Protein AF-A0A7R9MSY0-F1 (afdb_monomer_lite)

Secondary structure (DSSP, 8-state):
-HHHHHHHHHHHHHHHHHHHHHHHHHHHHHHHHHHHHHHHHHHS-TTSHHHHHHHHH-TTHHHHTTTTTSHHHHHHHHHHHTTT-S-GGGG----

pLDDT: mean 82.06, std 11.78, range [56.88, 95.88]

Foldseek 3Di:
DVVVVVVVVVVVLVVLLVVLVVLLVVCQVLLVVLVVLVVVLVPDDPPDPVNVVSCVVCVCSVVLSVCSNDSVSVSVQSVVVVVVNDDPVSSPSPD

Radius of gyration: 17.05 Å; chains: 1; bounding box: 32×18×57 Å

Sequence (95 aa):
MVIDILKFFSVYTLVLFSFACGMNQLLWYYADMEKQVCVLQQTLKPSSKNYTDIAASHPDACFMWRRFANLFESTQTLFWASFGLIDLENFELTG

Structure (mmCIF, N/CA/C/O backbone):
data_AF-A0A7R9MSY0-F1
#
_entry.id   AF-A0A7R9MSY0-F1
#
loop_
_atom_site.group_PDB
_atom_site.id
_atom_site.type_symbol
_atom_site.label_atom_id
_atom_site.label_alt_id
_atom_site.label_comp_id
_atom_site.label_asym_id
_atom_site.label_entity_id
_atom_site.label_seq_id
_atom_site.pdbx_PDB_ins_code
_atom_site.Cartn_x
_atom_site.Cartn_y
_atom_site.Cartn_z
_atom_site.occupancy
_atom_site.B_iso_or_equiv
_atom_site.auth_seq_id
_atom_site.auth_comp_id
_atom_site.auth_asym_id
_atom_site.auth_atom_id
_atom_site.pdbx_PDB_model_num
ATOM 1 N N . MET A 1 1 ? -16.744 1.764 26.670 1.00 88.31 1 MET A N 1
ATOM 2 C CA . MET A 1 1 ? -16.717 1.173 25.313 1.00 88.31 1 MET A CA 1
ATOM 3 C C . MET A 1 1 ? -15.950 2.023 24.310 1.00 88.31 1 MET A C 1
ATOM 5 O O . MET A 1 1 ? -14.883 1.588 23.912 1.00 88.31 1 MET A O 1
ATOM 9 N N . VAL A 1 2 ? -16.402 3.225 23.921 1.00 91.50 2 VAL A N 1
ATOM 10 C CA . VAL A 1 2 ? -15.679 4.041 22.909 1.00 91.50 2 VAL A CA 1
ATOM 11 C C . VAL A 1 2 ? -14.263 4.426 23.361 1.00 91.50 2 VAL A C 1
ATOM 13 O O . VAL A 1 2 ? -13.310 4.297 22.601 1.00 91.50 2 VAL A O 1
ATOM 16 N N . ILE A 1 3 ? -14.107 4.828 24.625 1.00 93.12 3 ILE A N 1
ATOM 17 C CA . ILE A 1 3 ? -12.800 5.186 25.207 1.00 93.12 3 ILE A CA 1
ATOM 18 C C . ILE A 1 3 ? -11.847 3.980 25.236 1.00 93.12 3 ILE A C 1
ATOM 20 O O . ILE A 1 3 ? -10.644 4.134 25.042 1.00 93.12 3 ILE A O 1
ATOM 24 N N . ASP A 1 4 ? -12.380 2.777 25.440 1.00 93.50 4 ASP A N 1
ATOM 25 C CA . ASP A 1 4 ? -11.591 1.543 25.467 1.00 93.50 4 ASP A CA 1
ATOM 26 C C . ASP A 1 4 ? -11.120 1.160 24.054 1.00 93.50 4 ASP A C 1
ATOM 28 O O . ASP A 1 4 ? -9.964 0.783 23.870 1.00 93.50 4 ASP A O 1
ATOM 32 N N . ILE A 1 5 ? -11.970 1.365 23.040 1.00 94.81 5 ILE A N 1
ATOM 33 C CA . ILE A 1 5 ? -11.625 1.180 21.621 1.00 94.81 5 ILE A CA 1
ATOM 34 C C . ILE A 1 5 ? -10.526 2.161 21.189 1.00 94.81 5 ILE A C 1
ATOM 36 O O . ILE A 1 5 ? -9.571 1.753 20.534 1.00 94.81 5 ILE A O 1
ATOM 40 N N . LEU A 1 6 ? -10.604 3.437 21.586 1.00 93.88 6 LEU A N 1
ATOM 41 C CA . LEU A 1 6 ? -9.588 4.440 21.233 1.00 93.88 6 LEU A CA 1
ATOM 42 C C . LEU A 1 6 ? -8.205 4.117 21.819 1.00 93.88 6 LEU A C 1
ATOM 44 O O . LEU A 1 6 ? -7.189 4.335 21.159 1.00 93.88 6 LEU A O 1
ATOM 48 N N . LYS A 1 7 ? -8.150 3.553 23.034 1.00 92.94 7 LYS A N 1
ATOM 49 C CA . LYS A 1 7 ? -6.888 3.085 23.632 1.00 92.94 7 LYS A CA 1
ATOM 50 C C . LYS A 1 7 ? -6.259 1.966 22.807 1.00 92.94 7 LYS A C 1
ATOM 52 O O . LYS A 1 7 ? -5.057 1.998 22.557 1.00 92.94 7 LYS A O 1
ATOM 57 N N . PHE A 1 8 ? -7.068 1.010 22.358 1.00 92.62 8 PHE A N 1
ATOM 58 C CA . PHE A 1 8 ? -6.599 -0.084 21.511 1.00 92.62 8 PHE A CA 1
ATOM 59 C C . PHE A 1 8 ? -6.162 0.407 20.123 1.00 92.62 8 PHE A C 1
ATOM 61 O O . PHE A 1 8 ? -5.104 0.026 19.626 1.00 92.62 8 PHE A O 1
ATOM 68 N N . PHE A 1 9 ? -6.927 1.327 19.533 1.00 93.44 9 PHE A N 1
ATOM 69 C CA . PHE A 1 9 ? -6.610 1.942 18.246 1.00 93.44 9 PHE A CA 1
ATOM 70 C C . PHE A 1 9 ? -5.271 2.700 18.261 1.00 93.44 9 PHE A C 1
ATOM 72 O O . PHE A 1 9 ? -4.523 2.661 17.284 1.00 93.44 9 PHE A O 1
ATOM 79 N N . SER A 1 10 ? -4.928 3.344 19.381 1.00 92.31 10 SER A N 1
ATOM 80 C CA . SER A 1 10 ? -3.632 4.016 19.555 1.00 92.31 10 SER A CA 1
ATOM 81 C C . SER A 1 10 ? -2.453 3.041 19.448 1.00 92.31 10 SER A C 1
ATOM 83 O O . SER A 1 10 ? -1.502 3.289 18.706 1.00 92.31 10 SER A O 1
ATOM 85 N N . VAL A 1 11 ? -2.545 1.885 20.116 1.00 95.75 11 VAL A N 1
ATOM 86 C CA . VAL A 1 11 ? -1.519 0.832 20.031 1.00 95.75 11 VAL A CA 1
ATOM 87 C C . VAL A 1 11 ? -1.431 0.275 18.610 1.00 95.75 11 VAL A C 1
ATOM 89 O O . VAL A 1 11 ? -0.332 0.142 18.081 1.00 95.75 11 VAL A O 1
ATOM 92 N N . TYR A 1 12 ? -2.570 0.017 17.961 1.00 95.06 12 TYR A N 1
ATOM 93 C CA . TYR A 1 12 ? -2.604 -0.424 16.563 1.00 95.06 12 TYR A CA 1
ATOM 94 C C . TYR A 1 12 ? -1.912 0.575 15.625 1.00 95.06 12 TYR A C 1
ATOM 96 O O . TYR A 1 12 ? -1.092 0.176 14.805 1.00 95.06 12 TYR A O 1
ATOM 104 N N . THR A 1 13 ? -2.175 1.875 15.786 1.00 93.94 13 THR A N 1
ATOM 105 C CA . THR A 1 13 ? -1.580 2.925 14.943 1.00 93.94 13 THR A CA 1
ATOM 106 C C . THR A 1 13 ? -0.067 3.016 15.145 1.00 93.94 13 THR A C 1
ATOM 108 O O . THR A 1 13 ? 0.674 3.139 14.174 1.00 93.94 13 THR A O 1
ATOM 111 N N . LEU A 1 14 ? 0.407 2.908 16.390 1.00 94.69 14 LEU A N 1
ATOM 112 C CA . LEU A 1 14 ? 1.838 2.883 16.712 1.00 94.69 14 LEU A CA 1
ATOM 113 C C . LEU A 1 14 ? 2.554 1.687 16.080 1.00 94.69 14 LEU A C 1
ATOM 115 O O . LEU A 1 14 ? 3.635 1.847 15.515 1.00 94.69 14 LEU A O 1
ATOM 119 N N . VAL A 1 15 ? 1.945 0.504 16.161 1.00 95.88 15 VAL A N 1
ATOM 120 C CA . VAL A 1 15 ? 2.478 -0.718 15.548 1.00 95.88 15 VAL A CA 1
ATOM 121 C C . VAL A 1 15 ? 2.484 -0.593 14.025 1.00 95.88 15 VAL A C 1
ATOM 123 O O . VAL A 1 15 ? 3.490 -0.873 13.384 1.00 95.88 15 VAL A O 1
ATOM 126 N N . LEU A 1 16 ? 1.391 -0.118 13.430 1.00 94.81 16 LEU A N 1
ATOM 127 C CA . LEU A 1 16 ? 1.297 0.060 11.985 1.00 94.81 16 LEU A CA 1
ATOM 128 C C . LEU A 1 16 ? 2.341 1.066 11.479 1.00 94.81 16 LEU A C 1
ATOM 130 O O . LEU A 1 16 ? 3.017 0.802 10.487 1.00 94.81 16 LEU A O 1
ATOM 134 N N . PHE A 1 17 ? 2.533 2.177 12.192 1.00 93.69 17 PHE A N 1
ATOM 135 C CA . PHE A 1 17 ? 3.540 3.182 11.861 1.00 93.69 17 PHE A CA 1
ATOM 136 C C . PHE A 1 17 ? 4.973 2.643 11.970 1.00 93.69 17 PHE A C 1
ATOM 138 O O . PHE A 1 17 ? 5.790 2.909 11.089 1.00 93.69 17 PHE A O 1
ATOM 145 N N . SER A 1 18 ? 5.295 1.861 13.008 1.00 95.50 18 SER A N 1
ATOM 146 C CA . SER A 1 18 ? 6.639 1.285 13.149 1.00 95.50 18 SER A CA 1
ATOM 147 C C . SER A 1 18 ? 6.963 0.308 12.015 1.00 95.50 18 SER A C 1
ATOM 149 O O . SER A 1 18 ? 8.054 0.375 11.444 1.00 95.50 18 SER A O 1
ATOM 151 N N . PHE A 1 19 ? 6.000 -0.531 11.619 1.00 93.62 19 PHE A N 1
ATOM 152 C CA . PHE A 1 19 ? 6.139 -1.407 10.456 1.00 93.62 19 PHE A CA 1
ATOM 153 C C . PHE A 1 19 ? 6.213 -0.627 9.138 1.00 93.62 19 PHE A C 1
ATOM 155 O O . PHE A 1 19 ? 7.025 -0.978 8.283 1.00 93.62 19 PHE A O 1
ATOM 162 N N . ALA A 1 20 ? 5.434 0.447 8.980 1.00 93.50 20 ALA A N 1
ATOM 163 C CA . ALA A 1 20 ? 5.485 1.301 7.793 1.00 93.50 20 ALA A CA 1
ATOM 164 C C . ALA A 1 20 ? 6.872 1.927 7.613 1.00 93.50 20 ALA A C 1
ATOM 166 O O . ALA A 1 20 ? 7.426 1.879 6.518 1.00 93.50 20 ALA A O 1
ATOM 167 N N . CYS A 1 21 ? 7.466 2.449 8.691 1.00 93.56 21 CYS A N 1
ATOM 168 C CA . CYS A 1 21 ? 8.833 2.968 8.679 1.00 93.56 21 CYS A CA 1
ATOM 169 C C . CYS A 1 21 ? 9.854 1.886 8.301 1.00 93.56 21 CYS A C 1
ATOM 171 O O . CYS A 1 21 ? 10.710 2.131 7.452 1.00 93.56 21 CYS A O 1
ATOM 173 N N . GLY A 1 22 ? 9.751 0.692 8.897 1.00 94.38 22 GLY A N 1
ATOM 174 C CA . GLY A 1 22 ? 10.664 -0.420 8.620 1.00 94.38 22 GLY A CA 1
ATOM 175 C C . GLY A 1 22 ? 10.599 -0.896 7.167 1.00 94.38 22 GLY A C 1
ATOM 176 O O . GLY A 1 22 ? 11.631 -1.025 6.512 1.00 94.38 22 GLY A O 1
ATOM 177 N N . MET A 1 23 ? 9.394 -1.099 6.630 1.00 90.06 23 MET A N 1
ATOM 178 C CA . MET A 1 23 ? 9.225 -1.550 5.246 1.00 90.06 23 MET A CA 1
ATOM 179 C C . MET A 1 23 ? 9.556 -0.472 4.227 1.00 90.06 23 MET A C 1
ATOM 181 O O . MET A 1 23 ? 10.190 -0.786 3.226 1.00 90.06 23 MET A O 1
ATOM 185 N N . ASN A 1 24 ? 9.220 0.792 4.496 1.00 91.50 24 ASN A N 1
ATOM 186 C CA . ASN A 1 24 ? 9.673 1.896 3.658 1.00 91.50 24 ASN A CA 1
ATOM 187 C C . ASN A 1 24 ? 11.210 1.915 3.607 1.00 91.50 24 ASN A C 1
ATOM 189 O O . ASN A 1 24 ? 11.779 1.989 2.533 1.00 91.50 24 ASN A O 1
ATOM 193 N N . GLN A 1 25 ? 11.914 1.761 4.733 1.00 90.31 25 GLN A N 1
ATOM 194 C CA . GLN A 1 25 ? 13.382 1.739 4.725 1.00 90.31 25 GLN A CA 1
ATOM 195 C C . GLN A 1 25 ? 13.983 0.567 3.923 1.00 90.31 25 GLN A C 1
ATOM 197 O O . GLN A 1 25 ? 15.013 0.744 3.277 1.00 90.31 25 GLN A O 1
ATOM 202 N N . LEU A 1 26 ? 13.357 -0.612 3.958 1.00 90.62 26 LEU A N 1
ATOM 203 C CA . LEU A 1 26 ? 13.815 -1.805 3.234 1.00 90.62 26 LEU A CA 1
ATOM 204 C C . LEU A 1 26 ? 13.517 -1.746 1.730 1.00 90.62 26 LEU A C 1
ATOM 206 O O . LEU A 1 26 ? 14.373 -2.088 0.917 1.00 90.62 26 LEU A O 1
ATOM 210 N N . LEU A 1 27 ? 12.304 -1.332 1.364 1.00 88.81 27 LEU A N 1
ATOM 211 C CA . LEU A 1 27 ? 11.775 -1.469 0.006 1.00 88.81 27 LEU A CA 1
ATOM 212 C C . LEU A 1 27 ? 11.906 -0.195 -0.831 1.00 88.81 27 LEU A C 1
ATOM 214 O O . LEU A 1 27 ? 11.749 -0.264 -2.046 1.00 88.81 27 LEU A O 1
ATOM 218 N N . TRP A 1 28 ? 12.239 0.952 -0.231 1.00 88.75 28 TRP A N 1
ATOM 219 C CA . TRP A 1 28 ? 12.341 2.225 -0.956 1.00 88.75 28 TRP A CA 1
ATOM 220 C C . TRP A 1 28 ? 13.347 2.181 -2.110 1.00 88.75 28 TRP A C 1
ATOM 222 O O . TRP A 1 28 ? 13.074 2.715 -3.182 1.00 88.75 28 TRP A O 1
ATOM 232 N N . TYR A 1 29 ? 14.484 1.503 -1.922 1.00 87.75 29 TYR A N 1
ATOM 233 C CA . TYR A 1 29 ? 15.484 1.357 -2.981 1.00 87.75 29 TYR A CA 1
ATOM 234 C C . TYR A 1 29 ? 14.949 0.554 -4.177 1.00 87.75 29 TYR A C 1
ATOM 236 O O . TYR A 1 29 ? 15.076 0.987 -5.319 1.00 87.75 29 TYR A O 1
ATOM 244 N N . TYR A 1 30 ? 14.294 -0.579 -3.917 1.00 87.06 30 TYR A N 1
ATOM 245 C CA . TYR A 1 30 ? 13.694 -1.410 -4.964 1.00 87.06 30 TYR A CA 1
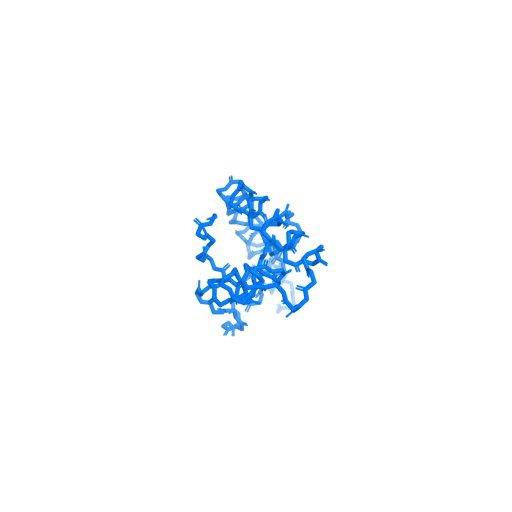ATOM 246 C C . TYR A 1 30 ? 12.521 -0.706 -5.654 1.00 87.06 30 TYR A C 1
ATOM 248 O O . TYR A 1 30 ? 12.376 -0.790 -6.871 1.00 87.06 30 TYR A O 1
ATOM 256 N N . ALA A 1 31 ? 11.735 0.063 -4.899 1.00 86.31 31 ALA A N 1
ATOM 257 C CA . ALA A 1 31 ? 10.668 0.892 -5.443 1.00 86.31 31 ALA A CA 1
ATOM 258 C C . ALA A 1 31 ? 11.198 1.974 -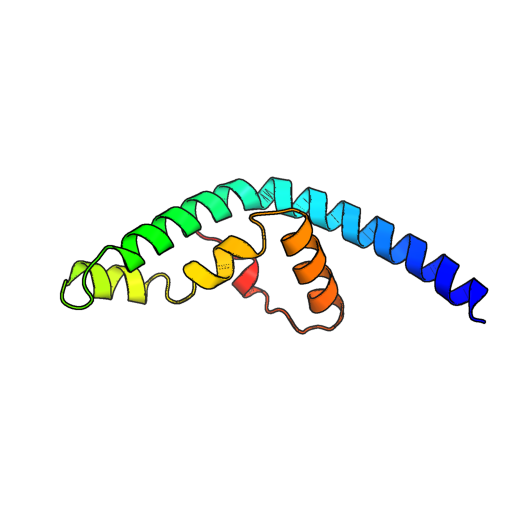6.396 1.00 86.31 31 ALA A C 1
ATOM 260 O O . ALA A 1 31 ? 10.559 2.260 -7.408 1.00 86.31 31 ALA A O 1
ATOM 261 N N . ASP A 1 32 ? 12.367 2.564 -6.123 1.00 86.75 32 ASP A N 1
ATOM 262 C CA . ASP A 1 32 ? 12.972 3.528 -7.048 1.00 86.75 32 ASP A CA 1
ATOM 263 C C . ASP A 1 32 ? 13.467 2.864 -8.345 1.00 86.75 32 ASP A C 1
ATOM 265 O O . ASP A 1 32 ? 13.289 3.434 -9.422 1.00 86.75 32 ASP A O 1
ATOM 269 N N . MET A 1 3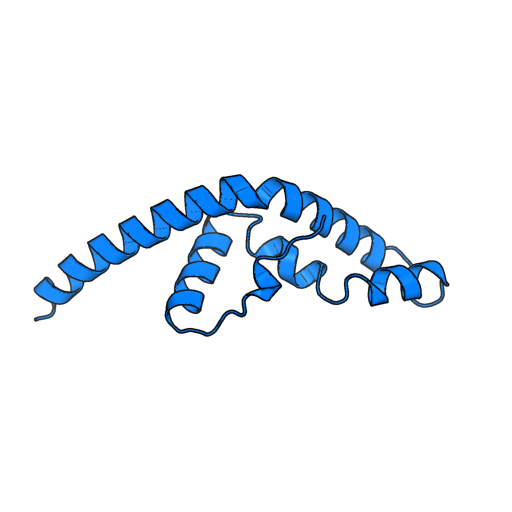3 ? 14.001 1.640 -8.281 1.00 84.06 33 MET A N 1
ATOM 270 C CA . MET A 1 33 ? 14.386 0.883 -9.483 1.00 84.06 33 MET A CA 1
ATOM 271 C C . MET A 1 33 ? 13.165 0.531 -10.348 1.00 84.06 33 MET A C 1
ATOM 273 O O . MET A 1 33 ? 13.129 0.865 -11.533 1.00 84.06 33 MET A O 1
ATOM 277 N N . GLU A 1 34 ? 12.104 -0.010 -9.744 1.00 83.62 34 GLU A N 1
ATOM 278 C CA . GLU A 1 34 ? 10.843 -0.315 -10.439 1.00 83.62 34 GLU A CA 1
ATOM 279 C C . GLU A 1 34 ? 10.180 0.935 -11.043 1.00 83.62 34 GLU A C 1
ATOM 281 O O . GLU A 1 34 ? 9.599 0.897 -12.132 1.00 83.62 34 GLU A O 1
ATOM 286 N N . LYS A 1 35 ? 10.314 2.093 -10.387 1.00 84.06 35 LYS A N 1
ATOM 287 C CA . LYS A 1 35 ? 9.858 3.373 -10.938 1.00 84.06 35 LYS A CA 1
ATOM 288 C C . LYS A 1 35 ? 10.586 3.718 -12.238 1.00 84.06 35 LYS A C 1
ATOM 290 O O . LYS A 1 35 ? 9.950 4.216 -13.169 1.00 84.06 35 LYS A O 1
ATOM 295 N N . GLN A 1 36 ? 11.893 3.465 -12.326 1.00 83.06 36 GLN A N 1
ATOM 296 C CA . GLN A 1 36 ? 12.657 3.685 -13.560 1.00 83.06 36 GLN A CA 1
ATOM 297 C C . GLN A 1 36 ? 12.187 2.745 -14.675 1.00 83.06 36 GLN A C 1
ATOM 299 O O . GLN A 1 36 ? 12.026 3.193 -15.813 1.00 83.06 36 GLN A O 1
ATOM 304 N N . VAL A 1 37 ? 11.875 1.487 -14.341 1.00 79.69 37 VAL A N 1
ATOM 305 C CA . VAL A 1 37 ? 11.267 0.522 -15.272 1.00 79.69 37 VAL A CA 1
ATOM 306 C C . VAL A 1 37 ? 9.908 1.022 -15.776 1.00 79.69 37 VAL A C 1
ATOM 308 O O . VAL A 1 37 ? 9.695 1.040 -16.991 1.00 79.69 37 VAL A O 1
ATOM 311 N N . CYS A 1 38 ? 9.027 1.542 -14.904 1.00 81.50 38 CYS A N 1
ATOM 312 C CA . CYS A 1 38 ? 7.768 2.149 -15.364 1.00 81.50 38 CYS A CA 1
ATOM 313 C C . CYS A 1 38 ? 8.017 3.332 -16.319 1.00 81.50 38 CYS A C 1
ATOM 315 O O . CYS A 1 38 ? 7.393 3.416 -17.379 1.00 81.50 38 CYS A O 1
ATOM 317 N N . VAL A 1 39 ? 8.935 4.248 -15.989 1.00 82.00 39 VAL A N 1
ATOM 318 C CA . VAL A 1 39 ? 9.230 5.413 -16.847 1.00 82.00 39 VAL A CA 1
ATOM 319 C C . VAL A 1 39 ? 9.758 4.975 -18.220 1.00 82.00 39 VAL A C 1
ATOM 321 O O . VAL A 1 39 ? 9.374 5.546 -19.247 1.00 82.00 39 VAL A O 1
ATOM 324 N N . LEU A 1 40 ? 10.593 3.936 -18.268 1.00 78.31 40 LEU A N 1
ATOM 325 C CA . LEU A 1 40 ? 11.053 3.319 -19.515 1.00 78.31 40 LEU A CA 1
ATOM 326 C C . LEU A 1 40 ? 9.885 2.733 -20.318 1.00 78.31 40 LEU A C 1
ATOM 328 O O . LEU A 1 40 ? 9.747 3.027 -21.505 1.00 78.31 40 LEU A O 1
ATOM 332 N N . GLN A 1 41 ? 8.997 1.974 -19.677 1.00 74.12 41 GLN A N 1
ATOM 333 C CA . GLN A 1 41 ? 7.811 1.414 -20.329 1.00 74.12 41 GLN A CA 1
ATOM 334 C C . GLN A 1 41 ? 6.891 2.508 -20.891 1.00 74.12 41 GLN A C 1
ATOM 336 O O . GLN A 1 41 ? 6.325 2.347 -21.970 1.00 74.12 41 GLN A O 1
ATOM 341 N N . GLN A 1 42 ? 6.773 3.641 -20.199 1.00 74.44 42 GLN A N 1
ATOM 342 C CA . GLN A 1 42 ? 5.911 4.750 -20.601 1.00 74.44 42 GLN A CA 1
ATOM 343 C C . GLN A 1 42 ? 6.508 5.607 -21.735 1.00 74.44 42 GLN A C 1
ATOM 345 O O . GLN A 1 42 ? 5.769 6.244 -22.486 1.00 74.44 42 GLN A O 1
ATOM 350 N N . THR A 1 43 ? 7.838 5.629 -21.874 1.00 71.75 43 THR A N 1
ATOM 351 C CA . THR A 1 43 ? 8.552 6.368 -22.934 1.00 71.75 43 THR A CA 1
ATOM 352 C C . THR A 1 43 ? 8.768 5.540 -24.203 1.00 71.75 43 THR A C 1
ATOM 354 O O . THR A 1 43 ? 8.873 6.099 -25.300 1.00 71.75 43 THR A O 1
ATOM 357 N N . LEU A 1 44 ? 8.789 4.211 -24.089 1.00 68.44 44 LEU A N 1
ATOM 358 C CA . LEU A 1 44 ? 8.854 3.298 -25.225 1.00 68.44 44 LEU A CA 1
ATOM 359 C C . LEU A 1 44 ? 7.498 3.224 -25.943 1.00 68.44 44 LEU A C 1
ATOM 361 O O . LEU A 1 44 ? 6.448 3.016 -25.341 1.00 68.44 44 LEU A O 1
ATOM 365 N N . LYS A 1 45 ? 7.508 3.366 -27.275 1.00 59.47 45 LYS A N 1
ATOM 366 C CA . LYS A 1 45 ? 6.298 3.168 -28.086 1.00 59.47 45 LYS A CA 1
ATOM 367 C C . LYS A 1 45 ? 5.848 1.698 -28.015 1.00 59.47 45 LYS A C 1
ATOM 369 O O . LYS A 1 45 ? 6.701 0.816 -28.164 1.00 59.47 45 LYS A O 1
ATOM 374 N N . PRO A 1 46 ? 4.528 1.429 -27.964 1.00 60.41 46 PRO A N 1
ATOM 375 C CA . PRO A 1 46 ? 3.961 0.077 -27.882 1.00 60.41 46 PRO A CA 1
ATOM 376 C C . PRO A 1 46 ? 4.266 -0.832 -29.090 1.00 60.41 46 PRO A C 1
ATOM 378 O O . PRO A 1 46 ? 3.883 -1.994 -29.109 1.00 60.41 46 PRO A O 1
ATOM 381 N N . SER A 1 47 ? 4.957 -0.319 -30.113 1.00 56.88 47 SER A N 1
ATOM 382 C CA . SER A 1 47 ? 5.335 -1.042 -31.334 1.00 56.88 47 SER A CA 1
ATOM 383 C C . SER A 1 47 ? 6.801 -1.499 -31.367 1.00 56.88 47 SER A C 1
ATOM 385 O O . SER A 1 47 ? 7.242 -2.025 -32.388 1.00 56.88 47 SER A O 1
ATOM 387 N N . SER A 1 48 ? 7.590 -1.272 -30.307 1.00 62.97 48 SER A N 1
ATOM 388 C CA . SER A 1 48 ? 8.975 -1.766 -30.245 1.00 62.97 48 SER A CA 1
ATOM 389 C C . SER A 1 48 ? 9.019 -3.187 -29.665 1.00 62.97 48 SER A C 1
ATOM 391 O O . SER A 1 48 ? 8.352 -3.459 -28.675 1.00 62.97 48 SER A O 1
ATOM 393 N N . LYS A 1 49 ? 9.816 -4.098 -30.240 1.00 59.62 49 LYS A N 1
ATOM 394 C CA . LYS A 1 49 ? 10.008 -5.459 -29.686 1.00 59.62 49 LYS A CA 1
ATOM 395 C C . LYS A 1 49 ? 10.524 -5.439 -28.236 1.00 59.62 49 LYS A C 1
ATOM 397 O O . LYS A 1 49 ? 10.152 -6.284 -27.438 1.00 59.62 49 LYS A O 1
ATOM 402 N N . ASN A 1 50 ? 11.292 -4.410 -27.876 1.00 60.97 50 ASN A N 1
ATOM 403 C CA . ASN A 1 50 ? 11.759 -4.200 -26.504 1.00 60.97 50 ASN A CA 1
ATOM 404 C C . ASN A 1 50 ? 10.614 -3.836 -25.540 1.00 60.97 50 ASN A C 1
ATOM 406 O O . ASN A 1 50 ? 10.687 -4.159 -24.363 1.00 60.97 50 ASN A O 1
ATOM 410 N N . TYR A 1 51 ? 9.550 -3.184 -26.024 1.00 63.25 51 TYR A N 1
ATOM 411 C CA . TYR A 1 51 ? 8.374 -2.865 -25.208 1.00 63.25 51 TYR A CA 1
ATOM 412 C C . TYR A 1 51 ? 7.608 -4.131 -24.816 1.00 63.25 51 TYR A C 1
ATOM 414 O O . TYR A 1 51 ? 7.186 -4.240 -23.672 1.00 63.25 51 TYR A O 1
ATOM 422 N N . THR A 1 52 ? 7.455 -5.099 -25.728 1.00 60.41 52 THR A N 1
ATOM 423 C CA . THR A 1 52 ? 6.741 -6.351 -25.428 1.00 60.41 52 THR A CA 1
ATOM 424 C C . THR A 1 52 ? 7.497 -7.238 -24.443 1.00 60.41 52 THR A C 1
ATOM 426 O O . THR A 1 52 ? 6.850 -7.871 -23.620 1.00 60.41 52 THR A O 1
ATOM 429 N N . ASP 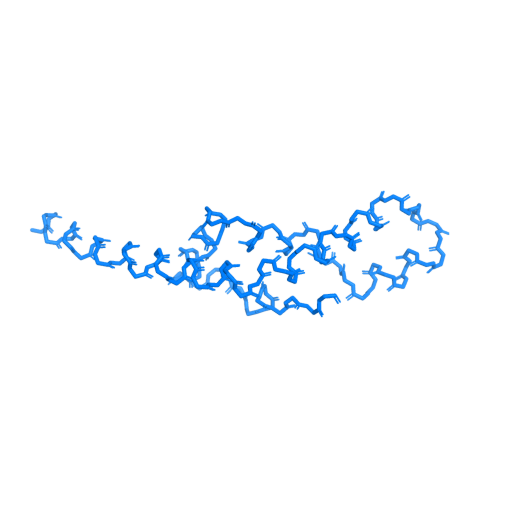A 1 53 ? 8.834 -7.240 -24.474 1.00 62.41 53 ASP A N 1
ATOM 430 C CA . ASP A 1 53 ? 9.647 -8.025 -23.534 1.00 62.41 53 ASP A CA 1
ATOM 431 C C . ASP A 1 53 ? 9.655 -7.408 -22.123 1.00 62.41 53 ASP A C 1
ATOM 433 O O . ASP A 1 53 ? 9.482 -8.126 -21.143 1.00 62.41 53 ASP A O 1
ATOM 437 N N . ILE A 1 54 ? 9.770 -6.076 -22.010 1.00 64.19 54 ILE A N 1
ATOM 438 C CA . ILE A 1 54 ? 9.756 -5.363 -20.716 1.00 64.19 54 ILE A CA 1
ATOM 439 C C . ILE A 1 54 ? 8.345 -5.341 -20.100 1.00 64.19 54 ILE A C 1
ATOM 441 O O . ILE A 1 54 ? 8.185 -5.523 -18.896 1.00 64.19 54 ILE A O 1
ATOM 445 N N . ALA A 1 55 ? 7.300 -5.152 -20.913 1.00 62.06 55 ALA A N 1
ATOM 446 C CA . ALA A 1 55 ? 5.917 -5.184 -20.434 1.00 62.06 55 ALA A CA 1
ATOM 447 C C . ALA A 1 55 ? 5.458 -6.599 -20.035 1.00 62.06 55 ALA A C 1
ATOM 449 O O . ALA A 1 55 ? 4.575 -6.731 -19.192 1.00 62.06 55 ALA A O 1
ATOM 450 N N . ALA A 1 56 ? 6.040 -7.650 -20.627 1.00 60.81 56 ALA A N 1
ATOM 451 C CA . ALA A 1 56 ? 5.775 -9.033 -20.235 1.00 60.81 56 ALA A CA 1
ATOM 452 C C . ALA A 1 56 ? 6.506 -9.435 -18.946 1.00 60.81 56 ALA A C 1
ATOM 454 O O . ALA A 1 56 ? 6.005 -10.299 -18.229 1.00 60.81 56 ALA A O 1
ATOM 455 N N . SER A 1 57 ? 7.661 -8.830 -18.643 1.00 61.72 57 SER A N 1
ATOM 456 C CA . SER A 1 57 ? 8.401 -9.113 -17.409 1.00 61.72 57 SER A CA 1
ATOM 457 C C . SER A 1 57 ? 7.889 -8.330 -16.197 1.00 61.72 57 SER A C 1
ATOM 459 O O . SER A 1 57 ? 7.917 -8.875 -15.099 1.00 61.72 57 SER A O 1
ATOM 461 N N . HIS A 1 58 ? 7.374 -7.104 -16.375 1.00 64.94 58 HIS A N 1
ATOM 462 C CA . HIS A 1 58 ? 6.827 -6.288 -15.278 1.00 64.94 58 HIS A CA 1
ATOM 463 C C . HIS A 1 58 ? 5.504 -5.587 -15.654 1.00 64.94 58 HIS A C 1
ATOM 465 O O . HIS A 1 58 ? 5.480 -4.370 -15.855 1.00 64.94 58 HIS A O 1
ATOM 471 N N . PRO A 1 59 ? 4.378 -6.320 -15.742 1.00 64.62 59 PRO A N 1
ATOM 472 C CA . PRO A 1 59 ? 3.089 -5.753 -16.150 1.00 64.62 59 PRO A CA 1
ATOM 473 C C . PRO A 1 59 ? 2.550 -4.694 -15.172 1.00 64.62 59 PRO A C 1
ATOM 475 O O . PRO A 1 59 ? 1.938 -3.719 -15.610 1.00 64.62 59 PRO A O 1
ATOM 478 N N . ASP A 1 60 ? 2.843 -4.836 -13.873 1.00 70.62 60 ASP A N 1
ATOM 479 C CA . ASP A 1 60 ? 2.307 -3.983 -12.804 1.00 70.62 60 ASP A CA 1
ATOM 480 C C . ASP A 1 60 ? 3.353 -3.086 -12.130 1.00 70.62 60 ASP A C 1
ATOM 482 O O . ASP A 1 60 ? 3.032 -2.411 -11.146 1.00 70.62 60 ASP A O 1
ATOM 486 N N . ALA A 1 61 ? 4.577 -2.999 -12.672 1.00 70.00 61 ALA A N 1
ATOM 487 C CA . ALA A 1 61 ? 5.652 -2.199 -12.073 1.00 70.00 61 ALA A CA 1
ATOM 488 C C . ALA A 1 61 ? 5.203 -0.769 -11.770 1.00 70.00 61 ALA A C 1
ATOM 490 O O . ALA A 1 61 ? 5.521 -0.229 -10.715 1.00 70.00 61 ALA A O 1
ATOM 491 N N . CYS A 1 62 ? 4.377 -0.172 -12.644 1.00 75.38 62 CYS A N 1
ATOM 492 C CA . CYS A 1 62 ? 3.885 1.190 -12.452 1.00 75.38 62 CYS A CA 1
ATOM 493 C C . CYS A 1 62 ? 2.864 1.373 -11.312 1.00 75.38 62 CYS A C 1
ATOM 495 O O . CYS A 1 62 ? 2.691 2.488 -10.808 1.00 75.38 62 CYS A O 1
ATOM 497 N N . PHE A 1 63 ? 2.189 0.303 -10.899 1.00 76.50 63 PHE A N 1
ATOM 498 C CA . PHE A 1 63 ? 1.280 0.308 -9.757 1.00 76.50 63 PHE A CA 1
ATOM 499 C C . PHE A 1 63 ? 2.002 -0.076 -8.462 1.00 76.50 63 PHE A C 1
ATOM 501 O O . PHE A 1 63 ? 1.705 0.501 -7.412 1.00 76.50 63 PHE A O 1
ATOM 508 N N . MET A 1 64 ? 2.973 -0.991 -8.534 1.00 79.88 64 MET A N 1
ATOM 509 C CA . MET A 1 64 ? 3.689 -1.508 -7.365 1.0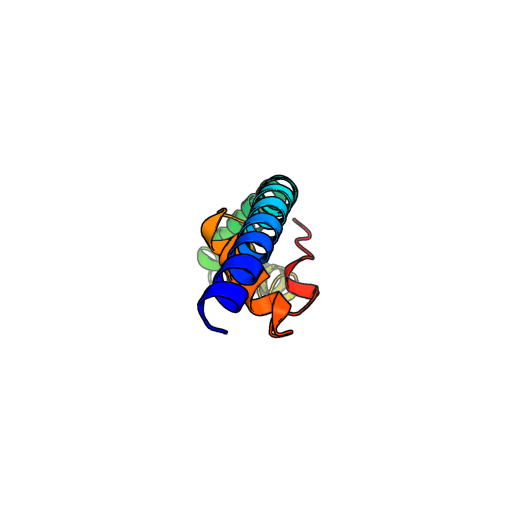0 79.88 64 MET A CA 1
ATOM 510 C C . MET A 1 64 ? 4.663 -0.498 -6.758 1.00 79.88 64 MET A C 1
ATOM 512 O O . MET A 1 64 ? 4.647 -0.302 -5.540 1.00 79.88 64 MET A O 1
ATOM 516 N N . TRP A 1 65 ? 5.438 0.227 -7.579 1.00 79.94 65 TRP A N 1
ATOM 517 C CA . TRP A 1 65 ? 6.477 1.141 -7.071 1.00 79.94 65 TRP A CA 1
ATOM 518 C C . TRP A 1 65 ? 5.947 2.201 -6.093 1.00 79.94 65 TRP A C 1
ATOM 520 O O . TRP A 1 65 ? 6.657 2.636 -5.191 1.00 79.94 65 TRP A O 1
ATOM 530 N N . ARG A 1 66 ? 4.684 2.627 -6.233 1.00 81.62 66 ARG A N 1
ATOM 531 C CA . ARG A 1 66 ? 4.104 3.707 -5.415 1.00 81.62 66 ARG A CA 1
ATOM 532 C C . ARG A 1 66 ? 3.851 3.296 -3.966 1.00 81.62 66 ARG A C 1
ATOM 534 O O . ARG A 1 66 ? 3.873 4.164 -3.097 1.00 81.62 66 ARG A O 1
ATOM 541 N N . ARG A 1 67 ? 3.631 2.005 -3.700 1.00 81.50 67 ARG A N 1
ATOM 542 C CA . ARG A 1 67 ? 3.153 1.506 -2.399 1.00 81.50 67 ARG A CA 1
ATOM 543 C C . ARG A 1 67 ? 4.182 1.657 -1.283 1.00 81.50 67 ARG A C 1
ATOM 545 O O . ARG A 1 67 ? 3.812 2.001 -0.167 1.00 81.50 67 ARG A O 1
ATOM 552 N N . PHE A 1 68 ? 5.465 1.481 -1.604 1.00 83.06 68 PHE A N 1
ATOM 553 C CA . PHE A 1 68 ? 6.580 1.629 -0.656 1.00 83.06 68 PHE A CA 1
ATOM 554 C C . PHE A 1 68 ? 7.523 2.796 -0.980 1.00 83.06 68 PHE A C 1
ATOM 556 O O . PHE A 1 68 ? 8.568 2.942 -0.351 1.00 83.06 68 PHE A O 1
ATOM 563 N N . ALA A 1 69 ? 7.158 3.659 -1.935 1.00 85.19 69 ALA A N 1
ATOM 564 C CA . ALA A 1 69 ? 7.950 4.845 -2.270 1.00 85.19 69 ALA A CA 1
ATOM 565 C C . ALA A 1 69 ? 7.881 5.938 -1.193 1.00 85.19 69 ALA A C 1
ATOM 567 O O . ALA A 1 69 ? 8.799 6.748 -1.074 1.00 85.19 69 ALA A O 1
ATOM 568 N N . ASN A 1 70 ? 6.780 5.988 -0.440 1.00 88.12 70 ASN A N 1
ATOM 569 C CA . ASN A 1 70 ? 6.555 6.971 0.610 1.00 88.12 70 ASN A CA 1
ATOM 570 C C . ASN A 1 70 ? 5.982 6.314 1.865 1.00 88.12 70 ASN A C 1
ATOM 572 O O . ASN A 1 70 ? 5.219 5.346 1.804 1.00 88.12 70 ASN A O 1
ATOM 576 N N . LEU A 1 71 ? 6.257 6.934 3.013 1.00 90.62 71 LEU A N 1
ATOM 577 C CA . LEU A 1 71 ? 5.781 6.459 4.311 1.00 90.62 71 LEU A CA 1
ATOM 578 C C . LEU A 1 71 ? 4.247 6.440 4.411 1.00 90.62 71 LEU A C 1
ATOM 580 O O . LEU A 1 71 ? 3.669 5.529 5.002 1.00 90.62 71 LEU A O 1
ATOM 584 N N . PHE A 1 72 ? 3.582 7.431 3.815 1.00 90.81 72 PHE A N 1
ATOM 585 C CA . PHE A 1 72 ? 2.121 7.520 3.805 1.00 90.81 72 PHE A CA 1
ATOM 586 C C . PHE A 1 72 ? 1.475 6.378 3.009 1.00 90.81 72 PHE A C 1
ATOM 588 O O . PHE A 1 72 ? 0.567 5.717 3.507 1.00 90.81 72 PHE A O 1
ATOM 595 N N . GLU A 1 73 ? 1.995 6.096 1.815 1.00 89.44 73 GLU A N 1
ATOM 596 C CA . GLU A 1 73 ? 1.531 4.988 0.971 1.00 89.44 73 GLU A CA 1
ATOM 597 C C . GLU A 1 73 ? 1.808 3.637 1.641 1.00 89.44 73 GLU A C 1
ATOM 599 O O . GLU A 1 73 ? 0.938 2.768 1.676 1.00 89.44 73 GLU A O 1
ATOM 604 N N . SER A 1 74 ? 2.967 3.498 2.294 1.00 90.69 74 SER A N 1
ATOM 605 C CA . SER A 1 74 ? 3.318 2.290 3.055 1.00 90.69 74 SER A CA 1
ATOM 606 C C . SER A 1 74 ? 2.332 2.057 4.203 1.00 90.69 74 SER A C 1
ATOM 608 O O . SER A 1 74 ? 1.891 0.934 4.440 1.00 90.69 74 SER A O 1
ATOM 610 N N . THR A 1 75 ? 1.932 3.133 4.888 1.00 93.31 75 THR A N 1
ATOM 611 C CA . THR A 1 75 ? 0.932 3.110 5.966 1.00 93.31 75 THR A CA 1
ATOM 612 C C . THR A 1 75 ? -0.448 2.717 5.426 1.00 93.31 75 THR A C 1
ATOM 614 O O . THR A 1 75 ? -1.113 1.860 6.004 1.00 93.31 75 THR A O 1
ATOM 617 N N . GLN A 1 76 ? -0.881 3.295 4.301 1.00 91.88 76 GLN A N 1
ATOM 618 C CA . GLN A 1 76 ? -2.158 2.944 3.671 1.00 91.88 76 GLN A CA 1
ATOM 619 C C . GLN A 1 76 ? -2.175 1.477 3.216 1.00 91.88 76 GLN A C 1
ATOM 621 O O . GLN A 1 76 ? -3.152 0.765 3.447 1.00 91.88 76 GLN A O 1
ATOM 626 N N . THR A 1 77 ? -1.077 1.016 2.622 1.00 90.12 77 THR A N 1
ATOM 627 C CA . THR A 1 77 ? -0.899 -0.369 2.178 1.00 90.12 77 THR A CA 1
ATOM 628 C C . THR A 1 77 ? -0.992 -1.314 3.381 1.00 90.12 77 THR A C 1
ATOM 630 O O . THR A 1 77 ? -1.795 -2.235 3.407 1.00 90.12 77 THR A O 1
ATOM 633 N N . LEU A 1 78 ? -0.284 -1.037 4.471 1.00 91.44 78 LEU A N 1
ATOM 634 C CA . LEU A 1 78 ? -0.390 -1.836 5.697 1.00 91.44 78 LEU A CA 1
ATOM 635 C C . LEU A 1 78 ? -1.783 -1.860 6.319 1.00 91.44 78 LEU A C 1
ATOM 637 O O . LEU A 1 78 ? -2.225 -2.895 6.819 1.00 91.44 78 LEU A O 1
ATOM 641 N N . PHE A 1 79 ? -2.480 -0.728 6.286 1.00 93.38 79 PHE A N 1
ATOM 642 C CA . PHE A 1 79 ? -3.839 -0.640 6.797 1.00 93.38 79 PHE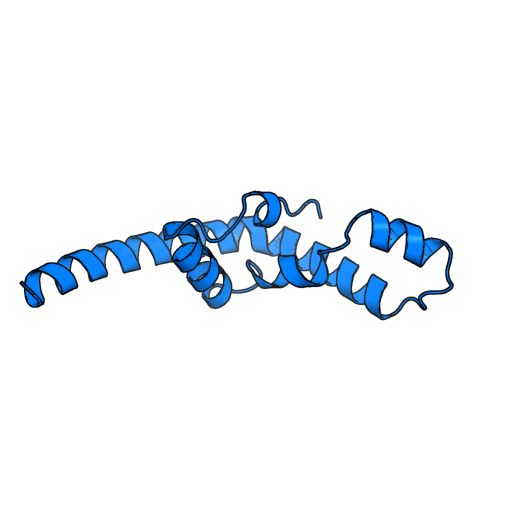 A CA 1
ATOM 643 C C . PHE A 1 79 ? -4.770 -1.592 6.043 1.00 93.38 79 PHE A C 1
ATOM 645 O O . PHE A 1 79 ? -5.447 -2.414 6.662 1.00 93.38 79 PHE A O 1
ATOM 652 N N . TRP A 1 80 ? -4.749 -1.558 4.711 1.00 91.81 80 TRP A N 1
ATOM 653 C CA . TRP A 1 80 ? -5.565 -2.455 3.892 1.00 91.81 80 TRP A CA 1
ATOM 654 C C . TRP A 1 80 ? -5.103 -3.916 3.958 1.00 91.81 80 TRP A C 1
ATOM 656 O O . TRP A 1 80 ? -5.933 -4.823 3.884 1.00 91.81 80 TRP A O 1
ATOM 666 N N . ALA A 1 81 ? -3.813 -4.159 4.202 1.00 91.56 81 ALA A N 1
ATOM 667 C CA . ALA A 1 81 ? -3.283 -5.502 4.407 1.00 91.56 81 ALA A CA 1
ATOM 668 C C . ALA A 1 81 ? -3.855 -6.143 5.680 1.00 91.56 81 ALA A C 1
ATOM 670 O O . ALA A 1 81 ? -4.103 -7.345 5.698 1.00 91.56 81 ALA A O 1
ATOM 671 N N . SER A 1 82 ? -4.167 -5.352 6.715 1.00 89.38 82 SER A N 1
ATOM 672 C CA . SER A 1 82 ? -4.809 -5.872 7.932 1.00 89.38 82 SER A CA 1
ATOM 673 C C . SER A 1 82 ? -6.230 -6.413 7.703 1.00 89.38 82 SER A C 1
ATOM 675 O O . SER A 1 82 ? -6.698 -7.242 8.480 1.00 89.38 82 SER A O 1
ATOM 677 N N . PHE A 1 83 ? -6.885 -6.004 6.609 1.00 91.50 83 PHE A N 1
ATOM 678 C CA . PHE A 1 83 ? -8.170 -6.547 6.155 1.00 91.50 83 PHE A CA 1
ATOM 679 C C . PHE A 1 83 ? -8.030 -7.665 5.110 1.00 91.50 83 PHE A C 1
ATOM 681 O O . PHE A 1 83 ? -9.043 -8.176 4.640 1.00 91.50 83 PHE A O 1
ATOM 688 N N . GLY A 1 84 ? -6.804 -8.041 4.729 1.00 90.12 84 GLY A N 1
ATOM 689 C CA . GLY A 1 84 ? -6.553 -9.051 3.697 1.00 90.12 84 GLY A CA 1
ATOM 690 C C . GLY A 1 84 ? -6.840 -8.576 2.270 1.00 90.12 84 GLY A C 1
ATOM 691 O O . GLY A 1 84 ? -7.087 -9.401 1.400 1.00 90.12 84 GLY A O 1
ATOM 692 N N . LEU A 1 85 ? -6.836 -7.261 2.025 1.00 87.50 85 LEU A N 1
ATOM 693 C CA . LEU A 1 85 ? -7.115 -6.669 0.707 1.00 87.50 85 LEU A CA 1
ATOM 694 C C . LEU A 1 85 ? -5.853 -6.435 -0.140 1.00 87.50 85 LEU A C 1
ATOM 696 O O . LEU A 1 85 ? -5.934 -5.817 -1.199 1.00 87.50 85 LEU A O 1
ATOM 700 N N . ILE A 1 86 ? -4.687 -6.872 0.340 1.00 87.19 86 ILE A N 1
ATOM 701 C CA . ILE A 1 86 ? -3.405 -6.729 -0.354 1.00 87.19 86 ILE A CA 1
ATOM 702 C C . ILE A 1 86 ? -2.726 -8.085 -0.445 1.00 87.19 86 ILE A C 1
ATOM 704 O O . ILE A 1 86 ? -2.479 -8.730 0.573 1.00 87.19 86 ILE A O 1
ATOM 708 N N . ASP A 1 87 ? -2.393 -8.461 -1.676 1.00 82.44 87 ASP A N 1
ATOM 709 C CA . ASP A 1 87 ? -1.694 -9.700 -1.998 1.00 82.44 87 ASP A CA 1
ATOM 710 C C . ASP A 1 87 ? -0.191 -9.615 -1.705 1.00 82.44 87 ASP A C 1
ATOM 712 O O . ASP A 1 87 ? 0.397 -8.527 -1.681 1.00 82.44 87 ASP A O 1
ATOM 716 N N . LEU A 1 88 ? 0.444 -10.778 -1.527 1.00 79.38 88 LEU A N 1
ATOM 717 C CA . LEU A 1 88 ? 1.882 -10.885 -1.251 1.00 79.38 88 LEU A CA 1
ATOM 718 C C . LEU A 1 88 ? 2.761 -10.392 -2.409 1.00 79.38 88 LEU A C 1
ATOM 720 O O . LEU A 1 88 ? 3.830 -9.847 -2.157 1.00 79.38 88 LEU A O 1
ATOM 724 N N . GLU A 1 89 ? 2.285 -10.506 -3.649 1.00 76.94 89 GLU A N 1
ATOM 725 C CA . GLU A 1 89 ? 2.995 -10.072 -4.864 1.00 76.94 89 GLU A CA 1
ATOM 726 C C . GLU A 1 89 ? 3.364 -8.580 -4.821 1.00 76.94 89 GLU A C 1
ATOM 728 O O . GLU A 1 89 ? 4.365 -8.150 -5.382 1.00 76.94 89 GLU A O 1
ATOM 733 N N . ASN A 1 90 ? 2.610 -7.779 -4.064 1.00 74.25 90 ASN A N 1
ATOM 734 C CA . ASN A 1 90 ? 2.881 -6.354 -3.890 1.00 74.25 90 ASN A CA 1
ATOM 735 C C . ASN A 1 90 ? 4.148 -6.065 -3.062 1.00 74.25 90 ASN A C 1
ATOM 737 O O . ASN A 1 90 ? 4.606 -4.923 -3.038 1.00 74.25 90 ASN A O 1
ATOM 741 N N . PHE A 1 91 ? 4.682 -7.065 -2.355 1.00 75.12 91 PHE A N 1
ATOM 742 C CA . PHE A 1 91 ? 5.924 -6.976 -1.584 1.00 75.12 91 PHE A CA 1
ATOM 743 C C . PHE A 1 91 ? 7.141 -7.499 -2.358 1.00 75.12 91 PHE A C 1
ATOM 745 O O . PHE A 1 91 ? 8.274 -7.270 -1.932 1.00 75.12 91 PHE A O 1
ATOM 752 N N . GLU A 1 92 ? 6.931 -8.178 -3.485 1.00 75.75 92 GLU A N 1
ATOM 753 C CA . GLU A 1 92 ? 7.991 -8.772 -4.299 1.00 75.75 92 GLU A CA 1
ATOM 754 C C . GLU A 1 92 ? 8.493 -7.769 -5.347 1.00 75.75 92 GLU A C 1
ATOM 756 O O . GLU A 1 92 ? 8.285 -7.928 -6.544 1.00 75.75 92 GLU A O 1
ATOM 761 N N . LEU A 1 93 ? 9.163 -6.702 -4.893 1.00 69.38 93 LEU A N 1
ATOM 762 C CA . LEU A 1 93 ? 9.846 -5.781 -5.804 1.00 69.38 93 LEU A CA 1
ATOM 763 C C . LEU A 1 93 ? 11.184 -6.395 -6.233 1.00 69.38 93 LEU A C 1
ATOM 765 O O . LEU A 1 93 ? 12.144 -6.410 -5.462 1.00 69.38 93 LEU A O 1
ATOM 769 N N . THR A 1 94 ? 11.237 -6.913 -7.459 1.00 64.50 94 THR A N 1
ATOM 770 C CA . THR A 1 94 ? 12.422 -7.604 -8.000 1.00 64.50 94 THR A CA 1
ATOM 771 C C . THR A 1 94 ? 13.559 -6.678 -8.431 1.00 64.50 94 THR A C 1
ATOM 773 O O . THR A 1 94 ? 14.702 -7.136 -8.463 1.00 64.50 94 THR A O 1
ATOM 776 N N . GLY A 1 95 ? 13.280 -5.387 -8.648 1.00 57.00 95 GLY A N 1
ATOM 777 C CA . GLY A 1 95 ? 14.277 -4.417 -9.110 1.00 57.00 95 GLY A CA 1
ATOM 778 C C . GLY A 1 95 ? 14.559 -4.497 -10.602 1.00 57.00 95 GLY A C 1
ATOM 779 O O . GLY A 1 95 ? 14.813 -5.612 -11.104 1.00 57.00 95 GLY A O 1
#

InterPro domains:
  IPR002153 Transient receptor potential channel, canonical [PTHR10117] (1-92)

Organism: NCBI:txid334625